Protein AF-A0A7S1RY14-F1 (afdb_monomer_lite)

Structure (mmCIF, N/CA/C/O backbone):
data_AF-A0A7S1RY14-F1
#
_entry.id   AF-A0A7S1RY14-F1
#
loop_
_atom_site.group_PDB
_atom_site.id
_atom_site.type_symbol
_atom_site.label_atom_id
_atom_site.label_alt_id
_atom_site.label_comp_id
_atom_site.label_asym_id
_atom_site.label_entity_id
_atom_site.label_seq_id
_atom_site.pdbx_PDB_ins_code
_atom_site.Cartn_x
_atom_site.Cartn_y
_atom_site.Cartn_z
_atom_site.occupancy
_atom_site.B_iso_or_equiv
_atom_site.auth_seq_id
_atom_site.auth_comp_id
_atom_site.auth_asym_id
_atom_site.auth_atom_id
_atom_site.pdbx_PDB_model_num
ATOM 1 N N . VAL A 1 1 ? 7.772 15.421 22.905 1.00 45.62 1 VAL A N 1
ATOM 2 C CA . VAL A 1 1 ? 6.898 14.708 21.947 1.00 45.62 1 VAL A CA 1
ATOM 3 C C . VAL A 1 1 ? 5.732 14.190 22.761 1.00 45.62 1 VAL A C 1
ATOM 5 O O . VAL A 1 1 ? 5.996 13.495 23.731 1.00 45.62 1 VAL A O 1
ATOM 8 N N . GLY A 1 2 ? 4.507 14.644 22.492 1.00 56.19 2 GLY A N 1
ATOM 9 C CA . GLY A 1 2 ? 3.331 14.161 23.223 1.00 56.19 2 GLY A CA 1
ATOM 10 C C . GLY A 1 2 ? 3.033 12.721 22.820 1.00 56.19 2 GLY A C 1
ATOM 11 O O . GLY A 1 2 ? 3.080 12.406 21.632 1.00 56.19 2 GLY A O 1
ATOM 12 N N . ASP A 1 3 ? 2.792 11.849 23.793 1.00 81.06 3 ASP A N 1
ATOM 13 C CA . ASP A 1 3 ? 2.374 10.470 23.547 1.00 81.06 3 ASP A CA 1
ATOM 14 C C . ASP A 1 3 ? 0.965 10.485 22.930 1.00 81.06 3 ASP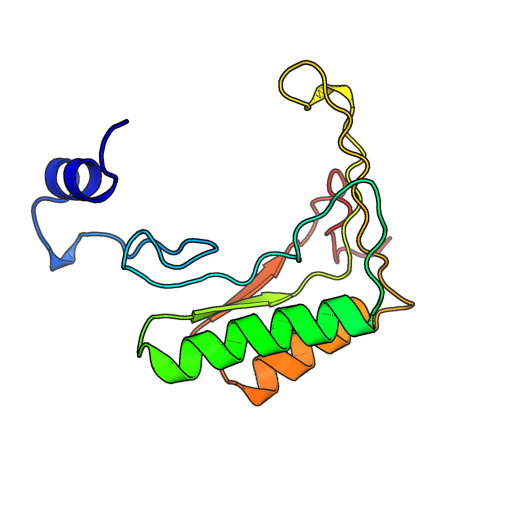 A C 1
ATOM 16 O O . ASP A 1 3 ? 0.032 11.055 23.502 1.00 81.06 3 ASP A O 1
ATOM 20 N N . TRP A 1 4 ? 0.797 9.875 21.751 1.00 79.25 4 TRP A N 1
ATOM 21 C CA . TRP A 1 4 ? -0.498 9.751 21.071 1.00 79.25 4 TRP A CA 1
ATOM 22 C C . TRP A 1 4 ? -1.575 9.176 21.998 1.00 79.25 4 TRP A C 1
ATOM 24 O O . TRP A 1 4 ? -2.730 9.594 21.927 1.00 79.25 4 TRP A O 1
ATOM 34 N N . HIS A 1 5 ? -1.203 8.288 22.924 1.00 77.69 5 HIS A N 1
ATOM 35 C CA . HIS A 1 5 ? -2.142 7.735 23.896 1.00 77.69 5 HIS A CA 1
ATOM 36 C C . HIS A 1 5 ? -2.644 8.784 24.889 1.00 77.69 5 HIS A C 1
ATOM 38 O O . HIS A 1 5 ? -3.805 8.721 25.288 1.00 77.69 5 HIS A O 1
ATOM 44 N N . GLU A 1 6 ? -1.801 9.727 25.310 1.00 84.62 6 GLU A N 1
ATOM 45 C CA . GLU A 1 6 ? -2.202 10.812 26.210 1.00 84.62 6 GLU A CA 1
ATOM 46 C C . GLU A 1 6 ? -3.113 11.806 25.495 1.00 84.62 6 GLU A C 1
ATOM 48 O O . GLU A 1 6 ? -4.148 12.189 26.040 1.00 84.62 6 GLU A O 1
ATOM 53 N N . MET A 1 7 ? -2.789 12.156 24.246 1.00 87.44 7 MET A N 1
ATOM 54 C CA . MET A 1 7 ? -3.647 13.010 23.422 1.00 87.44 7 MET A CA 1
ATOM 55 C C . MET A 1 7 ? -5.029 12.372 23.223 1.00 87.44 7 MET A C 1
ATOM 57 O O . MET A 1 7 ? -6.049 13.015 23.471 1.00 87.44 7 MET A O 1
ATOM 61 N N . LEU A 1 8 ? -5.080 11.098 22.822 1.00 88.00 8 LEU A N 1
ATOM 62 C CA . LEU A 1 8 ? -6.343 10.388 22.610 1.00 88.00 8 LEU A CA 1
ATOM 63 C C . LEU A 1 8 ? -7.144 10.231 23.902 1.00 88.00 8 LEU A C 1
ATOM 65 O O . LEU A 1 8 ? -8.362 10.367 23.864 1.00 88.00 8 LEU A O 1
ATOM 69 N N . ARG A 1 9 ? -6.487 9.990 25.044 1.00 86.69 9 ARG A N 1
ATOM 70 C CA . ARG A 1 9 ? -7.148 9.971 26.360 1.00 86.69 9 ARG A CA 1
ATOM 71 C C . ARG A 1 9 ? -7.737 11.333 26.731 1.00 86.69 9 ARG A C 1
ATOM 73 O O . ARG A 1 9 ? -8.815 11.376 27.314 1.00 86.69 9 ARG A O 1
ATOM 80 N N . GLY A 1 10 ? -7.052 12.425 26.391 1.00 90.25 10 GLY A N 1
ATOM 81 C CA . GLY A 1 10 ? -7.524 13.785 26.654 1.00 90.25 10 GLY A CA 1
ATOM 82 C C . GLY A 1 10 ? -8.718 14.200 25.789 1.00 90.25 10 GLY A C 1
ATOM 83 O O . GLY A 1 10 ? -9.638 14.838 26.291 1.00 90.25 10 GLY A O 1
ATOM 84 N N . VAL A 1 11 ? -8.720 13.830 24.504 1.00 92.06 11 VAL A N 1
ATOM 85 C CA . VAL A 1 11 ? -9.789 14.191 23.551 1.00 92.06 11 VAL A CA 1
ATOM 86 C C . VAL A 1 11 ? -10.983 13.232 23.633 1.00 92.06 11 VAL A C 1
ATOM 88 O O . VAL A 1 11 ? -12.128 13.672 23.564 1.00 92.06 11 VAL A O 1
ATOM 91 N N . PHE A 1 12 ? -10.725 11.933 23.813 1.00 91.75 12 PHE A N 1
ATOM 92 C CA . PHE A 1 12 ? -11.728 10.868 23.901 1.00 91.75 12 PHE A CA 1
ATOM 93 C C . PHE A 1 12 ? -11.666 10.208 25.291 1.00 91.75 12 PHE A C 1
ATOM 95 O O . PHE A 1 12 ? -11.025 9.161 25.471 1.00 91.75 12 PHE A O 1
ATOM 102 N N . PRO A 1 13 ? -12.307 10.825 26.304 1.00 85.25 13 PRO A N 1
ATOM 103 C CA . PRO A 1 13 ? -12.250 10.336 27.678 1.00 85.25 13 PRO A CA 1
ATOM 104 C C . PRO A 1 13 ? -12.972 8.994 27.853 1.00 85.25 13 PRO A C 1
ATOM 106 O O . PRO A 1 13 ? -12.554 8.191 28.685 1.00 85.25 13 PRO A O 1
ATOM 109 N N . SER A 1 14 ? -14.011 8.724 27.053 1.00 91.00 14 SER A N 1
ATOM 110 C CA . SER A 1 14 ? -14.650 7.404 27.006 1.00 91.00 14 SER A CA 1
ATOM 111 C C . SER A 1 14 ? -13.836 6.450 26.132 1.00 91.00 14 SER A C 1
ATOM 113 O O . SER A 1 14 ? -13.520 6.779 24.988 1.00 91.00 14 SER A O 1
ATOM 115 N N . GLU A 1 15 ? -13.499 5.268 26.652 1.00 85.69 15 GLU A N 1
ATOM 116 C CA . GLU A 1 15 ? -12.678 4.288 25.923 1.00 85.69 15 GLU A CA 1
ATOM 117 C C . GLU A 1 15 ? -13.372 3.752 24.669 1.00 85.69 15 GLU A C 1
ATOM 119 O O . GLU A 1 15 ? -12.739 3.603 23.632 1.00 85.69 15 GLU A O 1
ATOM 124 N N . GLU A 1 16 ? -14.684 3.544 24.745 1.00 89.19 16 GLU A N 1
ATOM 125 C CA . GLU A 1 16 ? -15.559 3.113 23.642 1.00 89.19 16 GLU A CA 1
ATOM 126 C C . GLU A 1 16 ? -15.627 4.114 22.476 1.00 89.19 16 GLU A C 1
ATOM 128 O O . GLU 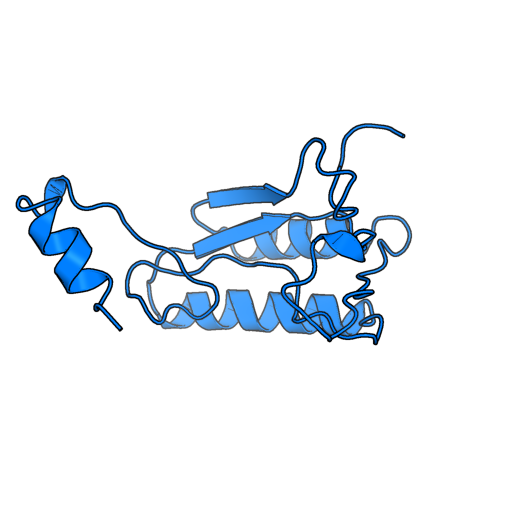A 1 16 ? -15.970 3.731 21.361 1.00 89.19 16 GLU A O 1
ATOM 133 N N . LEU A 1 17 ? -15.290 5.388 22.710 1.00 87.75 17 LEU A N 1
ATOM 134 C CA . LEU A 1 17 ? -15.244 6.428 21.677 1.00 87.75 17 LEU A CA 1
ATOM 135 C C . LEU A 1 17 ? -13.821 6.693 21.173 1.00 87.75 17 LEU A C 1
ATOM 137 O O . LEU A 1 17 ? -13.628 7.526 20.286 1.00 87.75 17 LEU A O 1
ATOM 141 N N . ARG A 1 18 ? -12.810 6.035 21.752 1.00 89.38 18 ARG A N 1
ATOM 142 C CA . ARG A 1 18 ? -11.412 6.269 21.398 1.00 89.38 18 ARG A CA 1
ATOM 143 C C . ARG A 1 18 ? -11.112 5.588 20.057 1.00 89.38 18 ARG A C 1
ATOM 145 O O . ARG A 1 18 ? -11.317 4.382 19.935 1.00 89.38 18 ARG A O 1
ATOM 152 N N . PRO A 1 19 ? -10.612 6.320 19.047 1.00 86.06 19 PRO A N 1
ATOM 153 C CA . PRO A 1 19 ? -10.311 5.721 17.756 1.00 86.06 19 PRO A CA 1
ATOM 154 C C . PRO A 1 19 ? -9.150 4.729 17.872 1.00 86.06 19 PRO A C 1
ATOM 156 O O . PRO A 1 19 ? -8.185 4.958 18.606 1.00 86.06 19 PRO A O 1
ATOM 159 N N . HIS A 1 20 ? -9.219 3.653 17.089 1.00 81.62 20 HIS A N 1
ATOM 160 C CA . HIS A 1 20 ? -8.071 2.783 16.862 1.00 81.62 20 HIS A CA 1
ATOM 161 C C . HIS A 1 20 ? -7.081 3.483 15.935 1.00 81.62 20 HIS A C 1
ATOM 163 O O . HIS A 1 20 ? -7.450 3.931 14.849 1.00 81.62 20 HIS A O 1
ATOM 169 N N . VAL A 1 21 ? -5.821 3.566 16.357 1.00 82.06 21 VAL A N 1
ATOM 170 C CA . VAL A 1 21 ? -4.758 4.169 15.553 1.00 82.06 21 VAL A CA 1
ATOM 171 C C . VAL A 1 21 ? -3.859 3.083 14.990 1.00 82.06 21 VAL A C 1
ATOM 173 O O . VAL A 1 21 ? -3.300 2.275 15.728 1.00 82.06 21 VAL A O 1
ATOM 176 N N . LEU A 1 22 ? -3.713 3.088 13.669 1.00 81.69 22 LEU A N 1
ATOM 177 C CA . LEU A 1 22 ? -2.808 2.201 12.953 1.00 81.69 22 LEU A CA 1
ATOM 178 C C . LEU A 1 22 ? -1.514 2.945 12.632 1.00 81.69 22 LEU A C 1
ATOM 180 O O . LEU A 1 22 ? -1.544 4.118 12.261 1.00 81.69 22 LEU A O 1
ATOM 184 N N . SER A 1 23 ? -0.377 2.261 12.738 1.00 80.50 23 SER A N 1
ATOM 185 C CA . SER A 1 23 ? 0.913 2.793 12.286 1.00 80.50 23 SER A CA 1
ATOM 186 C C . SER A 1 23 ? 1.642 1.832 11.364 1.00 80.50 23 SER A C 1
ATOM 188 O O . SER A 1 23 ? 1.289 0.670 11.223 1.00 80.50 23 SER A O 1
ATOM 190 N N . LEU A 1 24 ? 2.712 2.301 10.733 1.00 79.12 24 LEU A N 1
ATOM 191 C CA . LEU A 1 24 ? 3.533 1.469 9.848 1.00 79.12 24 LEU A CA 1
ATOM 192 C C . LEU A 1 24 ? 4.179 0.277 10.584 1.00 79.12 24 LEU A C 1
ATOM 194 O O . LEU A 1 24 ? 4.374 -0.814 10.038 1.00 79.12 24 LEU A O 1
ATOM 198 N N . ASP A 1 25 ? 4.533 0.483 11.848 1.00 75.44 25 ASP A N 1
ATOM 199 C CA . ASP A 1 25 ? 5.299 -0.453 12.670 1.00 75.44 25 ASP A CA 1
ATOM 200 C C . ASP A 1 25 ? 4.506 -1.069 13.832 1.00 75.44 25 ASP A C 1
ATOM 202 O O . ASP A 1 25 ? 5.022 -1.960 14.502 1.00 75.44 25 ASP A O 1
ATOM 206 N N . GLY A 1 26 ? 3.265 -0.631 14.060 1.00 73.50 26 GLY A N 1
ATOM 207 C CA . GLY A 1 26 ? 2.428 -1.057 15.185 1.0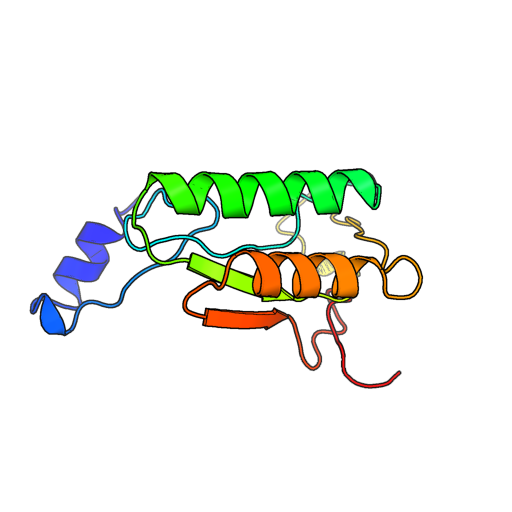0 73.50 26 GLY A CA 1
ATOM 208 C C . GLY A 1 26 ? 2.819 -0.448 16.536 1.00 73.50 26 GLY A C 1
ATOM 209 O O . GLY A 1 26 ? 2.283 -0.857 17.565 1.00 73.50 26 GLY A O 1
ATOM 210 N N . SER A 1 27 ? 3.737 0.527 16.564 1.00 72.44 27 SER A N 1
ATOM 211 C CA . SER A 1 27 ? 4.264 1.131 17.801 1.00 72.44 27 SER A CA 1
ATOM 212 C C . SER A 1 27 ? 3.221 1.876 18.646 1.00 72.44 27 SER A C 1
ATOM 214 O O . SER A 1 27 ? 3.413 2.027 19.850 1.00 72.44 27 SER A O 1
ATOM 216 N N . ILE A 1 28 ? 2.102 2.302 18.051 1.00 67.25 28 ILE A N 1
ATOM 217 C CA . ILE A 1 28 ? 1.017 3.047 18.721 1.00 67.25 28 ILE A CA 1
ATOM 218 C C . ILE A 1 28 ? -0.248 2.200 18.960 1.00 67.25 28 ILE A C 1
ATOM 220 O O . ILE A 1 28 ? -1.361 2.711 18.986 1.00 67.25 28 ILE A O 1
ATOM 224 N N . SER A 1 29 ? -0.029 0.903 19.211 1.00 64.56 29 SER A N 1
ATOM 225 C CA . SER A 1 29 ? -0.913 -0.091 19.857 1.00 64.56 29 SER A CA 1
ATOM 226 C C . SER A 1 29 ? -2.226 -0.508 19.178 1.00 64.56 29 SER A C 1
ATOM 228 O O . SER A 1 29 ? -2.759 -1.554 19.544 1.00 64.56 29 SER A O 1
ATOM 230 N N . GLY A 1 30 ? -2.734 0.209 18.172 1.00 71.94 30 GLY A N 1
ATOM 231 C CA . GLY A 1 30 ? -4.006 -0.151 17.526 1.00 71.94 30 GLY A CA 1
ATOM 232 C C . GLY A 1 30 ? -3.899 -1.133 16.357 1.00 71.94 30 GLY A C 1
ATOM 233 O O . GLY A 1 30 ? -4.894 -1.771 16.021 1.00 71.94 30 GLY A O 1
ATOM 234 N N . GLY A 1 31 ? -2.716 -1.282 15.755 1.00 80.12 31 GLY A N 1
ATOM 235 C CA . GLY A 1 31 ? -2.497 -2.165 14.612 1.00 80.12 31 GLY A CA 1
ATOM 236 C C . GLY A 1 31 ? -1.603 -1.560 13.539 1.00 80.12 31 GLY A C 1
ATOM 237 O O . GLY A 1 31 ? -0.925 -0.552 13.779 1.00 80.12 31 GLY A O 1
ATOM 238 N N . ARG A 1 32 ? -1.577 -2.192 12.361 1.00 85.06 32 ARG A N 1
ATOM 239 C CA . ARG A 1 32 ? -0.653 -1.827 11.283 1.00 85.06 32 ARG A CA 1
ATOM 240 C C . ARG A 1 32 ? -1.344 -1.596 9.957 1.00 85.06 32 ARG A C 1
ATOM 242 O O . ARG A 1 32 ? -2.334 -2.250 9.641 1.00 85.06 32 ARG A O 1
ATOM 249 N N . PHE A 1 33 ? -0.771 -0.703 9.157 1.00 87.31 33 PHE A N 1
ATOM 250 C CA . PHE A 1 33 ? -1.148 -0.551 7.757 1.00 87.31 33 PHE A CA 1
ATOM 251 C C . PHE A 1 33 ? 0.053 -0.799 6.846 1.00 87.31 33 PHE A C 1
ATOM 253 O O . PHE A 1 33 ? 1.161 -0.322 7.109 1.00 87.31 33 PHE A O 1
ATOM 260 N N . ALA A 1 34 ? -0.155 -1.587 5.794 1.00 88.00 34 ALA A N 1
ATOM 261 C CA . ALA A 1 34 ? 0.889 -1.891 4.829 1.00 88.00 34 ALA A CA 1
ATOM 262 C C . ALA A 1 34 ? 1.069 -0.680 3.919 1.00 88.00 34 ALA A C 1
ATOM 264 O O . ALA A 1 34 ? 0.352 -0.556 2.948 1.00 88.00 34 ALA A O 1
ATOM 265 N N . TRP A 1 35 ? 1.983 0.237 4.207 1.00 86.75 35 TRP A N 1
ATOM 266 C CA . TRP A 1 35 ? 2.374 1.226 3.193 1.00 86.75 35 TRP A CA 1
ATOM 267 C C . TRP A 1 35 ? 3.373 0.605 2.213 1.00 86.75 35 TRP A C 1
ATOM 269 O O . TRP A 1 35 ? 3.865 -0.490 2.478 1.00 86.75 35 TRP A O 1
ATOM 279 N N . PHE A 1 36 ? 3.708 1.243 1.096 1.00 84.25 36 PHE A N 1
ATOM 280 C CA . PHE A 1 36 ? 4.780 0.728 0.232 1.00 84.25 36 PHE A CA 1
ATOM 281 C C . PHE A 1 36 ? 6.119 0.621 1.005 1.00 84.25 36 PHE A C 1
ATOM 283 O O . PHE A 1 36 ? 6.319 1.317 2.011 1.00 84.25 36 PHE A O 1
ATOM 290 N N . PRO A 1 37 ? 7.047 -0.278 0.605 1.00 78.81 37 PRO A N 1
ATOM 291 C CA . PRO A 1 37 ? 8.343 -0.425 1.275 1.00 78.81 37 PRO A CA 1
ATOM 292 C C . PRO A 1 37 ? 9.094 0.909 1.327 1.00 78.81 37 PRO A C 1
ATOM 294 O O . PRO A 1 37 ? 8.861 1.785 0.503 1.00 78.81 37 PRO A O 1
ATOM 297 N N . LYS A 1 38 ? 10.030 1.067 2.276 1.00 70.25 38 LYS A N 1
ATOM 298 C CA . LYS A 1 38 ? 10.837 2.296 2.377 1.00 70.25 38 LYS A CA 1
ATOM 299 C C . LYS A 1 38 ? 11.474 2.627 1.030 1.00 70.25 38 LYS A C 1
ATOM 301 O O . LYS A 1 38 ? 12.382 1.921 0.595 1.00 70.25 38 LYS A O 1
ATOM 306 N N . MET A 1 39 ? 11.043 3.731 0.436 1.00 70.62 39 MET A N 1
ATOM 307 C CA . MET A 1 39 ? 11.620 4.237 -0.796 1.00 70.62 39 MET A CA 1
ATOM 308 C C . MET A 1 39 ? 12.792 5.137 -0.452 1.00 70.62 39 MET A C 1
ATOM 310 O O . MET A 1 39 ? 12.776 5.929 0.491 1.00 70.62 39 MET A O 1
ATOM 314 N N . LYS A 1 40 ? 13.857 4.931 -1.198 1.00 60.78 40 LYS A N 1
ATOM 315 C CA . LYS A 1 40 ? 15.062 5.748 -1.235 1.00 60.78 40 LYS A CA 1
ATOM 316 C C . LYS A 1 40 ? 15.320 6.001 -2.724 1.00 60.78 40 LYS A C 1
ATOM 318 O O . LYS A 1 40 ? 14.582 5.448 -3.535 1.00 60.78 40 LYS A O 1
ATOM 323 N N . PRO A 1 41 ? 16.343 6.753 -3.135 1.00 62.09 41 PRO A N 1
ATOM 324 C CA . PRO A 1 41 ? 16.740 6.847 -4.551 1.00 62.09 41 PRO A CA 1
ATOM 325 C C . PRO A 1 41 ? 17.110 5.502 -5.244 1.00 62.09 41 PRO A C 1
ATOM 327 O O . PRO A 1 41 ? 17.818 5.504 -6.243 1.00 62.09 41 PRO A O 1
ATOM 330 N N . SER A 1 42 ? 16.690 4.345 -4.719 1.00 66.25 42 SER A N 1
ATOM 331 C CA . SER A 1 42 ? 16.845 3.010 -5.292 1.00 66.25 42 SER A CA 1
ATOM 332 C C . SER A 1 42 ? 15.474 2.368 -5.535 1.00 66.25 42 SER A C 1
ATOM 334 O O . SER A 1 42 ? 14.733 2.140 -4.575 1.00 66.25 42 SER A O 1
ATOM 336 N N . ASP A 1 43 ? 15.199 2.028 -6.792 1.00 81.44 43 ASP A N 1
ATOM 337 C CA . ASP A 1 43 ? 14.005 1.316 -7.260 1.00 81.44 43 ASP A CA 1
ATOM 338 C C . ASP A 1 43 ? 14.018 -0.137 -6.734 1.00 81.44 43 ASP A C 1
ATOM 340 O O . ASP A 1 43 ? 14.846 -0.935 -7.190 1.00 81.44 43 ASP A O 1
ATOM 344 N N . PRO A 1 44 ? 13.167 -0.515 -5.757 1.00 88.50 44 PRO A N 1
ATOM 345 C CA . PRO A 1 44 ? 13.155 -1.870 -5.218 1.00 88.50 44 PRO A CA 1
ATOM 346 C C . PRO A 1 44 ? 12.704 -2.857 -6.295 1.00 88.50 44 PRO A C 1
ATOM 348 O O . PRO A 1 44 ? 11.779 -2.574 -7.053 1.00 88.50 44 PRO A O 1
ATOM 351 N N . SER A 1 45 ? 13.321 -4.039 -6.332 1.00 92.19 45 SER A N 1
ATOM 352 C CA . SER A 1 45 ? 12.905 -5.095 -7.254 1.00 92.19 45 SER A CA 1
ATOM 353 C C . SER A 1 45 ? 11.530 -5.655 -6.875 1.00 92.19 45 SER A C 1
ATOM 355 O O . SER A 1 45 ? 11.114 -5.595 -5.716 1.00 92.19 45 SER A O 1
ATOM 357 N N . LEU A 1 46 ? 10.846 -6.312 -7.814 1.00 93.56 46 LEU A N 1
ATOM 358 C CA . LEU A 1 46 ? 9.601 -7.028 -7.510 1.00 93.56 46 LEU A CA 1
ATOM 359 C C . LEU A 1 46 ? 9.788 -8.075 -6.387 1.00 93.56 46 LEU A C 1
ATOM 361 O O . LEU A 1 46 ? 8.902 -8.282 -5.557 1.00 93.56 46 LEU A O 1
ATOM 365 N N . ALA A 1 47 ? 10.971 -8.694 -6.289 1.00 94.56 47 ALA A N 1
ATOM 366 C CA . ALA A 1 47 ? 11.299 -9.608 -5.194 1.00 94.56 47 ALA A CA 1
ATOM 367 C C . ALA A 1 47 ? 11.341 -8.897 -3.828 1.00 94.56 47 ALA A C 1
ATOM 369 O O . ALA A 1 47 ? 10.881 -9.455 -2.827 1.00 94.56 47 ALA A O 1
ATOM 370 N N . ASP A 1 48 ? 11.828 -7.654 -3.780 1.00 92.69 48 ASP A N 1
ATOM 371 C CA . ASP A 1 48 ? 11.825 -6.835 -2.565 1.00 92.69 48 ASP A CA 1
ATOM 372 C C . ASP A 1 48 ? 10.399 -6.477 -2.134 1.00 92.69 48 ASP A C 1
ATOM 374 O O . ASP A 1 48 ? 10.093 -6.534 -0.939 1.00 92.69 48 ASP A O 1
ATOM 378 N N . VAL A 1 49 ? 9.510 -6.189 -3.095 1.00 93.62 49 VAL A N 1
ATOM 379 C CA . VAL A 1 49 ? 8.074 -5.948 -2.858 1.00 93.62 49 VAL A CA 1
ATOM 380 C C . VAL A 1 49 ? 7.421 -7.177 -2.228 1.00 93.62 49 VAL A C 1
ATOM 382 O O . VAL A 1 49 ? 6.819 -7.083 -1.154 1.00 93.62 49 VAL A O 1
ATOM 385 N N . HIS A 1 50 ? 7.597 -8.356 -2.833 1.00 94.50 50 HIS A N 1
ATOM 386 C CA . HIS A 1 50 ? 7.078 -9.603 -2.268 1.00 94.50 50 HIS A CA 1
ATOM 387 C C . HIS A 1 50 ? 7.651 -9.886 -0.877 1.00 94.50 50 HIS A C 1
ATOM 389 O O . HIS A 1 50 ? 6.910 -10.298 0.018 1.00 94.50 50 HIS A O 1
ATOM 395 N N . GLY A 1 51 ? 8.951 -9.655 -0.679 1.00 93.75 51 GLY A N 1
ATOM 396 C CA . GLY A 1 51 ? 9.612 -9.837 0.609 1.00 93.75 51 GLY A CA 1
ATOM 397 C C . GLY A 1 51 ? 9.079 -8.887 1.682 1.00 93.75 51 GLY A C 1
ATOM 398 O O . GLY A 1 51 ? 8.890 -9.295 2.828 1.00 93.75 51 GLY A O 1
ATOM 399 N N . TYR A 1 52 ? 8.808 -7.632 1.324 1.00 92.44 52 TYR A N 1
ATOM 400 C CA . TYR A 1 52 ? 8.186 -6.654 2.210 1.00 92.44 52 TYR A CA 1
ATOM 401 C C . TYR A 1 52 ? 6.784 -7.097 2.640 1.00 92.44 52 TYR A C 1
ATOM 403 O O . TYR A 1 52 ? 6.540 -7.232 3.840 1.00 92.44 52 TYR A O 1
ATOM 411 N N . LEU A 1 53 ? 5.904 -7.397 1.680 1.00 92.81 53 LEU A N 1
ATOM 412 C CA . LEU A 1 53 ? 4.529 -7.818 1.957 1.00 92.81 53 LEU A CA 1
ATOM 413 C C . LEU A 1 53 ? 4.495 -9.111 2.781 1.00 92.81 53 LEU A C 1
ATOM 415 O O . LEU A 1 53 ? 3.724 -9.222 3.729 1.00 92.81 53 LEU A O 1
ATOM 419 N N . GLN A 1 54 ? 5.376 -10.069 2.479 1.00 92.50 54 GLN A N 1
ATOM 420 C CA . GLN A 1 54 ? 5.494 -11.296 3.264 1.00 92.50 54 GLN A CA 1
ATOM 421 C C . GLN A 1 54 ? 5.864 -11.010 4.722 1.00 92.50 54 GLN A C 1
ATOM 423 O O . GLN A 1 54 ? 5.278 -11.605 5.620 1.00 92.50 54 GLN A O 1
ATOM 428 N N . ARG A 1 55 ? 6.818 -10.107 4.976 1.00 89.38 55 ARG A N 1
ATOM 429 C CA . ARG A 1 55 ? 7.192 -9.728 6.347 1.00 89.38 55 ARG A CA 1
ATOM 430 C C . ARG A 1 55 ? 6.074 -8.975 7.061 1.00 89.38 55 ARG A C 1
ATOM 432 O O . ARG A 1 55 ? 5.856 -9.242 8.238 1.00 89.38 55 ARG A O 1
ATOM 439 N N . PHE A 1 56 ? 5.380 -8.073 6.363 1.00 88.88 56 PHE A N 1
ATOM 440 C CA . PHE A 1 56 ? 4.226 -7.356 6.904 1.00 88.88 56 PHE A CA 1
ATOM 441 C C . PHE A 1 56 ? 3.168 -8.349 7.401 1.00 88.88 56 PHE A C 1
ATOM 443 O O . PHE A 1 56 ? 2.893 -8.402 8.596 1.00 88.88 56 PHE A O 1
ATOM 450 N N . TYR A 1 57 ? 2.668 -9.218 6.520 1.00 87.88 57 TYR A N 1
ATOM 451 C CA . TYR A 1 57 ? 1.600 -10.151 6.875 1.00 87.88 57 TYR A CA 1
ATOM 452 C C . TYR A 1 57 ? 2.048 -11.297 7.800 1.00 87.88 57 TYR A C 1
ATOM 454 O O . TYR A 1 57 ? 1.238 -11.828 8.556 1.00 87.88 57 TYR A O 1
ATOM 462 N N . ALA A 1 58 ? 3.327 -11.691 7.791 1.00 85.94 58 ALA A N 1
ATOM 463 C CA . ALA A 1 58 ? 3.839 -12.663 8.761 1.00 85.94 58 ALA A CA 1
ATOM 464 C C . ALA A 1 58 ? 3.881 -12.093 10.188 1.00 85.94 58 ALA A C 1
ATOM 466 O O . ALA A 1 58 ? 3.617 -12.825 11.141 1.00 85.94 58 ALA A O 1
ATOM 467 N N . ALA A 1 59 ? 4.191 -10.800 10.343 1.00 74.62 59 ALA A N 1
ATOM 468 C CA . ALA A 1 59 ? 4.157 -10.140 11.645 1.00 74.62 59 ALA A CA 1
ATOM 469 C C . ALA A 1 59 ? 2.724 -10.086 12.208 1.00 74.62 59 ALA A C 1
ATOM 471 O O . ALA A 1 59 ? 2.534 -10.366 13.390 1.00 74.62 59 ALA A O 1
ATOM 472 N N . GLU A 1 60 ? 1.723 -9.831 11.360 1.00 64.50 60 GLU A N 1
ATOM 473 C CA . GLU A 1 60 ? 0.296 -9.820 11.734 1.00 64.50 60 GLU A CA 1
ATOM 474 C C . GLU A 1 60 ? -0.174 -11.136 12.371 1.00 64.50 60 GLU A C 1
ATOM 476 O O . GLU A 1 60 ? -0.824 -11.136 13.416 1.00 64.50 60 GLU A O 1
ATOM 481 N N . GLY A 1 61 ? 0.221 -12.278 11.797 1.00 61.34 61 GLY A N 1
ATOM 482 C CA . GLY A 1 61 ? -0.166 -13.599 12.306 1.00 61.34 61 GLY A CA 1
ATOM 483 C C . GLY A 1 61 ? 0.319 -13.900 13.733 1.00 61.34 61 GLY A C 1
ATOM 484 O O . GLY A 1 61 ? -0.168 -14.842 14.353 1.00 61.34 61 GLY A O 1
ATOM 485 N N . SER A 1 62 ? 1.263 -13.110 14.261 1.00 58.50 62 SER A N 1
ATOM 486 C CA . SER A 1 62 ? 1.867 -13.305 15.585 1.00 58.50 62 SER A CA 1
ATOM 487 C C . SER A 1 62 ? 1.358 -12.368 16.683 1.00 58.50 62 SER A C 1
ATOM 489 O O . SER A 1 62 ? 1.600 -12.655 17.854 1.00 58.50 62 SER A O 1
ATOM 491 N N . THR A 1 63 ? 0.663 -11.273 16.351 1.00 61.44 63 THR A N 1
ATOM 492 C CA . THR A 1 63 ? 0.352 -10.203 17.323 1.00 61.44 63 THR A CA 1
ATOM 493 C C . THR A 1 63 ? -1.130 -10.072 17.689 1.00 61.44 63 THR A C 1
ATOM 495 O O . THR A 1 63 ? -1.433 -9.353 18.636 1.00 61.44 63 THR A O 1
ATOM 498 N N . GLN A 1 64 ? -2.054 -10.747 16.984 1.00 64.38 64 GLN A N 1
ATOM 499 C CA . GLN A 1 64 ? -3.518 -10.556 17.112 1.00 64.38 64 GLN A CA 1
ATOM 500 C C . GLN A 1 64 ? -3.977 -9.084 16.978 1.00 64.38 64 GLN A C 1
ATOM 502 O O . GLN A 1 64 ? -5.070 -8.729 17.418 1.00 64.38 64 GLN A O 1
ATOM 507 N N . GLN A 1 65 ? -3.145 -8.217 16.398 1.00 70.69 65 GLN A N 1
ATOM 508 C CA . GLN A 1 65 ? -3.460 -6.806 16.188 1.00 70.69 65 GLN A CA 1
ATOM 509 C C . GLN A 1 65 ? -4.286 -6.611 14.909 1.00 70.69 65 GLN A C 1
ATOM 511 O O . GLN A 1 65 ? -4.365 -7.499 14.062 1.00 70.69 65 GLN A O 1
ATOM 516 N N . LEU A 1 66 ? -4.928 -5.447 14.774 1.00 78.62 66 LEU A N 1
ATOM 517 C CA . LEU A 1 66 ? -5.692 -5.113 13.575 1.00 78.62 66 LEU A CA 1
ATOM 518 C C . LEU A 1 66 ? -4.745 -4.847 12.394 1.00 78.62 66 LEU A C 1
ATOM 520 O O . LEU A 1 66 ? -3.899 -3.956 12.469 1.00 78.62 66 LEU A O 1
ATOM 524 N N . SER A 1 67 ? -4.931 -5.566 11.287 1.00 79.75 67 SER A N 1
ATOM 525 C CA . SER A 1 67 ? -4.240 -5.293 10.021 1.00 79.75 67 SER A CA 1
ATOM 526 C C . SER A 1 67 ? -5.127 -4.535 9.055 1.00 79.75 67 SER A C 1
ATOM 528 O O . SER A 1 67 ? -6.284 -4.896 8.814 1.00 79.75 67 SER A O 1
ATOM 530 N N . MET A 1 68 ? -4.515 -3.572 8.384 1.00 89.31 68 MET A N 1
ATOM 531 C CA . MET A 1 68 ? -5.029 -2.977 7.167 1.00 89.31 68 MET A CA 1
ATOM 532 C C . MET A 1 68 ? -4.041 -3.251 6.037 1.00 89.31 68 MET A C 1
ATOM 534 O O . MET A 1 68 ? -2.930 -2.718 6.004 1.00 89.31 68 MET A O 1
ATOM 538 N N . GLY A 1 69 ? -4.429 -4.129 5.115 1.00 91.81 69 GLY A N 1
ATOM 539 C CA . GLY A 1 69 ? -3.712 -4.265 3.857 1.00 91.81 69 GLY A CA 1
ATOM 540 C C . GLY A 1 69 ? -3.850 -2.980 3.047 1.00 91.81 69 GLY A C 1
ATOM 541 O O . GLY A 1 69 ? -4.809 -2.224 3.217 1.00 91.81 69 GLY A O 1
ATOM 542 N N . ALA A 1 70 ? -2.929 -2.742 2.128 1.00 92.94 70 ALA A N 1
ATOM 543 C CA . ALA A 1 70 ? -3.171 -1.764 1.087 1.00 92.94 70 ALA A CA 1
ATOM 544 C C . ALA A 1 70 ? -2.640 -2.261 -0.259 1.00 92.94 70 ALA A C 1
ATOM 546 O O . ALA A 1 70 ? -1.845 -3.202 -0.330 1.00 92.94 70 ALA A O 1
ATOM 547 N N . ILE A 1 71 ? -3.185 -1.674 -1.316 1.00 95.00 71 ILE A N 1
ATOM 548 C CA . ILE A 1 71 ? -2.909 -1.978 -2.713 1.00 95.00 71 ILE A CA 1
ATOM 549 C C . ILE A 1 71 ? -2.489 -0.673 -3.365 1.00 95.00 71 ILE A C 1
ATOM 551 O O . ILE A 1 71 ? -3.200 0.322 -3.255 1.00 95.00 71 ILE A O 1
ATOM 555 N N . TRP A 1 72 ? -1.359 -0.696 -4.054 1.00 94.31 72 TRP A N 1
ATOM 556 C CA . TRP A 1 72 ? -0.818 0.432 -4.801 1.00 94.31 72 TRP A CA 1
ATOM 557 C C . TRP A 1 72 ? -0.247 -0.088 -6.126 1.00 94.31 72 TRP A C 1
ATOM 559 O O . TRP A 1 72 ? 0.355 -1.169 -6.130 1.00 94.31 72 TRP A O 1
ATOM 569 N N . PRO A 1 73 ? -0.448 0.627 -7.248 1.00 94.38 73 PRO A N 1
ATOM 570 C CA . PRO A 1 73 ? 0.072 0.212 -8.549 1.00 94.38 73 PRO A CA 1
ATOM 571 C C . PRO A 1 73 ? 1.590 0.379 -8.627 1.00 94.38 73 PRO A C 1
ATOM 573 O O . PRO A 1 73 ? 2.293 -0.477 -9.153 1.00 94.38 73 PRO A O 1
ATOM 576 N N . GLY A 1 74 ? 2.088 1.445 -8.016 1.00 92.06 74 GLY A N 1
ATOM 577 C CA . GLY A 1 74 ? 3.475 1.852 -7.961 1.00 92.06 74 GLY A CA 1
ATOM 578 C C . GLY A 1 74 ? 3.578 3.074 -7.061 1.00 92.06 74 GLY A C 1
ATOM 579 O O . GLY A 1 74 ? 2.665 3.365 -6.286 1.00 92.06 74 GLY A O 1
ATOM 580 N N . PHE A 1 75 ? 4.707 3.758 -7.145 1.00 90.00 75 PHE A N 1
ATOM 581 C CA . PHE A 1 75 ? 4.889 5.076 -6.558 1.00 90.00 75 PHE A CA 1
ATOM 582 C C . PHE A 1 75 ? 5.991 5.791 -7.327 1.00 90.00 75 PHE A C 1
ATOM 584 O O . PHE A 1 75 ? 6.991 5.177 -7.717 1.00 90.00 75 PHE A O 1
ATOM 591 N N . HIS A 1 76 ? 5.843 7.090 -7.507 1.00 86.06 76 HIS A N 1
ATOM 592 C CA . HIS A 1 76 ? 6.894 7.945 -8.015 1.00 86.06 76 HIS A CA 1
ATOM 593 C C . HIS A 1 76 ? 6.713 9.339 -7.423 1.00 86.06 76 HIS A C 1
ATOM 595 O O . HIS A 1 76 ? 5.742 10.020 -7.738 1.00 86.06 76 HIS A O 1
ATOM 601 N N . ASP A 1 77 ? 7.640 9.759 -6.563 1.00 77.31 77 ASP A N 1
ATOM 602 C CA . ASP A 1 77 ? 7.602 11.115 -6.016 1.00 77.31 77 ASP A CA 1
ATOM 603 C C . ASP A 1 77 ? 8.065 12.102 -7.088 1.00 77.31 77 ASP A C 1
ATOM 605 O O . ASP A 1 77 ? 9.236 12.089 -7.479 1.00 77.31 77 ASP A O 1
ATOM 609 N N . PHE A 1 78 ? 7.141 12.922 -7.584 1.00 64.50 78 PHE A N 1
ATOM 610 C CA . PHE A 1 78 ? 7.426 13.955 -8.578 1.00 64.50 78 PHE A CA 1
ATOM 611 C C . PHE A 1 78 ? 7.664 15.342 -7.948 1.00 64.50 78 PHE A C 1
ATOM 613 O O . PHE A 1 78 ? 7.950 16.288 -8.683 1.00 64.50 78 PHE A O 1
ATOM 620 N N . TYR A 1 79 ? 7.525 15.502 -6.623 1.00 57.78 79 TYR A N 1
ATOM 621 C CA . TYR A 1 79 ? 7.447 16.815 -5.969 1.00 57.78 79 TYR A CA 1
ATOM 622 C C . TYR A 1 79 ? 8.767 17.246 -5.309 1.00 57.78 79 TYR A C 1
ATOM 624 O O . TYR A 1 79 ? 9.005 17.038 -4.117 1.00 57.78 79 TYR A O 1
ATOM 632 N N . GLU A 1 80 ? 9.611 17.958 -6.061 1.00 55.38 80 GLU A N 1
ATOM 633 C CA . GLU A 1 80 ? 10.832 18.567 -5.515 1.00 55.38 80 GLU A CA 1
ATOM 634 C C . GLU A 1 80 ? 10.513 19.679 -4.489 1.00 55.38 80 GLU A C 1
ATOM 636 O O . GLU A 1 80 ? 11.142 19.752 -3.428 1.00 55.38 80 GLU A O 1
ATOM 641 N N . GLU A 1 81 ? 9.491 20.507 -4.738 1.00 54.94 81 GLU A N 1
ATOM 642 C CA . GLU A 1 81 ? 9.126 21.669 -3.910 1.00 54.94 81 GLU A CA 1
ATOM 643 C C . GLU A 1 81 ? 8.354 21.332 -2.621 1.00 54.94 81 GLU A C 1
ATOM 645 O O . GLU A 1 81 ? 8.264 22.173 -1.724 1.00 54.94 81 GLU A O 1
ATOM 650 N N . GLY A 1 82 ? 7.796 20.121 -2.509 1.00 52.31 82 GLY A N 1
ATOM 651 C CA . GLY A 1 82 ? 7.102 19.633 -1.306 1.00 52.31 82 GLY A CA 1
ATOM 652 C C . GLY A 1 82 ? 8.042 19.046 -0.249 1.00 52.31 82 GLY A C 1
ATOM 653 O O . GLY A 1 82 ? 7.625 18.754 0.874 1.00 52.31 82 GLY A O 1
ATOM 654 N N . SER A 1 83 ? 9.323 18.881 -0.587 1.00 53.03 83 SER A N 1
ATOM 655 C CA . SER A 1 83 ? 10.319 18.333 0.323 1.00 53.03 83 SER A CA 1
ATOM 656 C C . SER A 1 83 ? 10.608 19.321 1.463 1.00 53.03 83 SER A C 1
ATOM 658 O O . SER A 1 83 ? 10.977 20.477 1.248 1.00 53.03 83 SER A O 1
ATOM 660 N N . CYS A 1 84 ? 10.428 18.877 2.713 1.00 46.69 84 CYS A N 1
ATOM 661 C CA . CYS A 1 84 ? 10.767 19.629 3.924 1.00 46.69 84 CYS A CA 1
ATOM 662 C C . CYS A 1 84 ? 12.280 19.884 4.006 1.00 46.69 84 CYS A C 1
ATOM 664 O O . CYS A 1 84 ? 12.974 19.214 4.762 1.00 46.69 84 CYS A O 1
ATOM 666 N N . GLY A 1 85 ? 12.780 20.850 3.234 1.00 49.44 85 GLY A N 1
ATOM 667 C CA . GLY A 1 85 ? 14.125 21.399 3.327 1.00 49.44 85 GLY A CA 1
ATOM 668 C C . GLY A 1 85 ? 15.249 20.365 3.211 1.00 49.44 85 GLY A C 1
ATOM 669 O O . GLY A 1 85 ? 15.680 19.788 4.200 1.00 49.44 85 GLY A O 1
ATOM 670 N N . GLN A 1 86 ? 15.844 20.290 2.017 1.00 50.41 86 GLN A N 1
ATOM 671 C CA . GLN A 1 86 ? 17.231 19.849 1.778 1.00 50.41 86 GLN A CA 1
ATOM 672 C C . GLN A 1 86 ? 17.539 18.346 1.613 1.00 50.41 86 GLN A C 1
ATOM 674 O O . GLN A 1 86 ? 18.700 17.972 1.764 1.00 50.41 86 GLN A O 1
ATOM 679 N N . GLN A 1 87 ? 16.605 17.491 1.180 1.00 51.41 87 GLN A N 1
ATOM 680 C CA . GLN A 1 87 ? 16.952 16.154 0.655 1.00 51.41 87 GLN A CA 1
ATOM 681 C C . GLN A 1 87 ? 15.925 15.677 -0.386 1.00 51.41 87 GLN A C 1
ATOM 683 O O . GLN A 1 87 ? 14.746 15.549 -0.073 1.00 51.41 87 GLN A O 1
ATOM 688 N N . ALA A 1 88 ? 16.390 15.427 -1.616 1.00 51.59 88 ALA A N 1
ATOM 689 C CA . ALA A 1 88 ? 15.586 14.988 -2.757 1.00 51.59 88 ALA A CA 1
ATOM 690 C C . ALA A 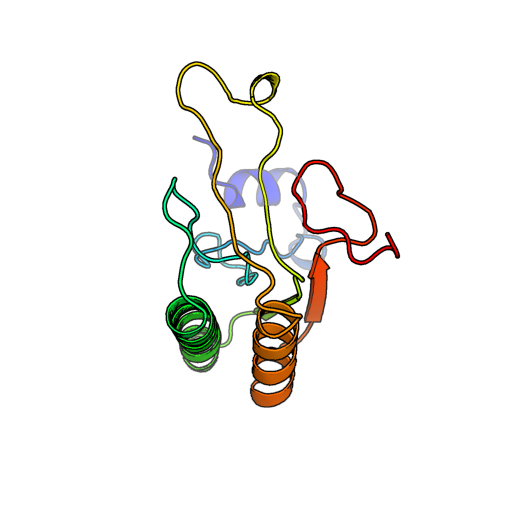1 88 ? 14.825 13.692 -2.447 1.00 51.59 88 ALA A C 1
ATOM 692 O O . ALA A 1 88 ? 15.444 12.657 -2.177 1.00 51.59 88 ALA A O 1
ATOM 693 N N . SER A 1 89 ? 13.497 13.729 -2.519 1.00 55.03 89 SER A N 1
ATOM 694 C CA . SER A 1 89 ? 12.734 12.512 -2.754 1.00 55.03 89 SER A CA 1
ATOM 695 C C . SER A 1 89 ? 12.521 12.379 -4.256 1.00 55.03 89 SER A C 1
ATOM 697 O O . SER A 1 89 ? 11.880 13.211 -4.881 1.00 55.03 89 SER A O 1
ATOM 699 N N . CYS A 1 90 ? 13.120 11.336 -4.823 1.00 60.78 90 CYS A N 1
ATOM 700 C CA . CYS A 1 90 ? 12.787 10.789 -6.140 1.00 60.78 90 CYS A CA 1
ATOM 701 C C . CYS A 1 90 ? 12.660 9.265 -5.990 1.00 60.78 90 CYS A C 1
ATOM 703 O O . CYS A 1 90 ? 13.181 8.488 -6.790 1.00 60.78 90 CYS A O 1
ATOM 705 N N . GLY A 1 91 ? 12.109 8.831 -4.850 1.00 73.88 91 GLY A N 1
ATOM 706 C CA . GLY A 1 91 ? 11.874 7.422 -4.583 1.00 73.88 91 GLY A CA 1
ATOM 707 C C . GLY A 1 91 ? 10.843 6.897 -5.569 1.00 73.88 91 GLY A C 1
ATOM 708 O O . GLY A 1 91 ? 9.817 7.536 -5.794 1.00 73.88 91 GLY A O 1
ATOM 709 N N . ARG A 1 92 ? 11.121 5.740 -6.159 1.00 85.56 92 ARG A N 1
ATOM 710 C CA . AR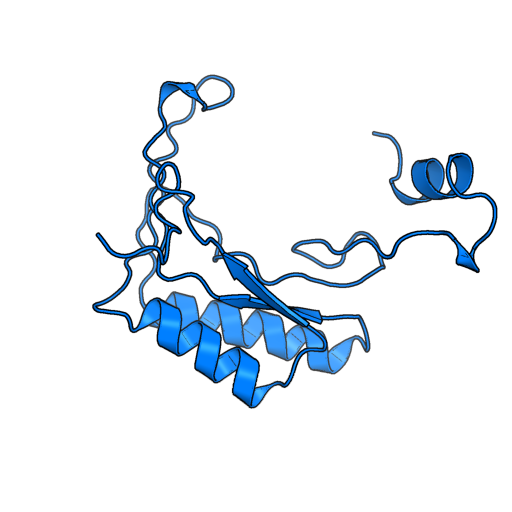G A 1 92 ? 10.222 5.111 -7.115 1.00 85.56 92 ARG A CA 1
ATOM 711 C C . ARG A 1 92 ? 10.026 3.654 -6.751 1.00 85.56 92 ARG A C 1
ATOM 713 O O . ARG A 1 92 ? 10.970 2.939 -6.434 1.00 85.56 92 ARG A O 1
ATOM 720 N N . LEU A 1 93 ? 8.783 3.218 -6.839 1.00 89.94 93 LEU A N 1
ATOM 721 C CA . LEU A 1 93 ? 8.380 1.828 -6.878 1.00 89.94 93 LEU A CA 1
ATOM 722 C C . LEU A 1 93 ? 7.821 1.570 -8.282 1.00 89.94 93 LEU A C 1
ATOM 724 O O . LEU A 1 93 ? 6.739 2.068 -8.597 1.00 89.94 93 LEU A O 1
ATOM 728 N N . PRO A 1 94 ? 8.547 0.838 -9.145 1.00 91.44 94 PRO A N 1
ATOM 729 C CA . PRO A 1 94 ? 8.050 0.521 -10.474 1.00 91.44 94 PRO A CA 1
ATOM 730 C C . PRO A 1 94 ? 6.774 -0.322 -10.404 1.00 91.44 94 PRO A C 1
ATOM 732 O O . PRO A 1 94 ? 6.628 -1.183 -9.537 1.00 91.44 94 PRO A O 1
ATOM 735 N N . GLU A 1 95 ? 5.875 -0.115 -11.359 1.00 93.25 95 GLU A N 1
ATOM 736 C CA . GLU A 1 95 ? 4.641 -0.902 -11.470 1.00 93.25 95 GLU A CA 1
ATOM 737 C C . GLU A 1 95 ? 4.904 -2.341 -11.928 1.00 93.25 95 GLU A C 1
ATOM 739 O O . GLU A 1 95 ? 4.121 -3.241 -11.625 1.00 93.25 95 GLU A O 1
ATOM 744 N N . TYR A 1 96 ? 6.021 -2.555 -12.638 1.00 95.00 96 TYR A N 1
ATOM 745 C CA . TYR A 1 96 ? 6.391 -3.824 -13.271 1.00 95.00 96 TYR A CA 1
ATOM 746 C C . TYR A 1 96 ? 5.248 -4.391 -14.121 1.00 95.00 96 TYR A C 1
ATOM 748 O O . TYR A 1 96 ? 4.813 -5.511 -13.888 1.00 95.00 96 TYR A O 1
ATOM 756 N N . ASP A 1 97 ? 4.730 -3.597 -15.064 1.00 95.00 97 ASP A N 1
ATOM 757 C CA . ASP A 1 97 ? 3.596 -3.971 -15.925 1.00 95.00 97 ASP A CA 1
ATOM 758 C C . ASP A 1 97 ? 2.366 -4.462 -15.127 1.00 95.00 97 ASP A C 1
ATOM 760 O O . ASP A 1 97 ? 1.656 -5.378 -15.533 1.00 95.00 97 ASP A O 1
ATOM 764 N N . GLY A 1 98 ? 2.129 -3.858 -13.955 1.00 95.19 98 GLY A N 1
ATOM 765 C CA . GLY A 1 98 ? 1.037 -4.197 -13.038 1.00 95.19 98 GLY A CA 1
ATOM 766 C C . GLY A 1 98 ? 1.387 -5.241 -11.972 1.00 95.19 98 GLY A C 1
ATOM 767 O O . GLY A 1 98 ? 0.641 -5.388 -11.000 1.00 95.19 98 GLY A O 1
ATOM 768 N N . HIS A 1 99 ? 2.535 -5.919 -12.068 1.00 97.44 99 HIS A N 1
ATOM 769 C CA . HIS A 1 99 ? 2.917 -6.970 -11.121 1.00 97.44 99 HIS A CA 1
ATOM 770 C C . HIS A 1 99 ? 3.103 -6.473 -9.678 1.00 97.44 99 HIS A C 1
ATOM 772 O O . HIS A 1 99 ? 2.911 -7.243 -8.735 1.00 97.44 99 HIS A O 1
ATOM 778 N N . THR A 1 100 ? 3.425 -5.193 -9.464 1.00 95.62 100 THR A N 1
ATOM 779 C CA . THR A 1 100 ? 3.451 -4.604 -8.113 1.00 95.62 100 THR A CA 1
ATOM 780 C C . THR A 1 100 ? 2.060 -4.603 -7.475 1.00 95.62 100 THR A C 1
ATOM 782 O O . THR A 1 100 ? 1.907 -5.019 -6.321 1.00 95.62 100 THR A O 1
ATOM 785 N N . MET A 1 101 ? 1.034 -4.202 -8.233 1.00 96.12 101 MET A N 1
ATOM 786 C CA . MET A 1 101 ? -0.357 -4.218 -7.778 1.00 96.12 101 MET A CA 1
ATOM 787 C C . MET A 1 101 ? -0.834 -5.648 -7.515 1.00 96.12 101 MET A C 1
ATOM 789 O O . MET A 1 101 ? -1.439 -5.924 -6.476 1.00 96.12 101 MET A O 1
ATOM 793 N N . GLU A 1 102 ? -0.530 -6.567 -8.435 1.00 97.94 102 GLU A N 1
ATOM 794 C CA . GLU A 1 102 ? -0.867 -7.989 -8.310 1.00 97.94 102 GLU A CA 1
ATOM 795 C C . GLU A 1 102 ? -0.246 -8.598 -7.051 1.00 97.94 102 GLU A C 1
ATOM 797 O O . GLU A 1 102 ? -0.941 -9.257 -6.278 1.00 97.94 102 GLU A O 1
ATOM 802 N N . ALA A 1 103 ? 1.027 -8.300 -6.769 1.00 96.69 103 ALA A N 1
ATOM 803 C CA . ALA A 1 103 ? 1.704 -8.768 -5.566 1.00 96.69 103 ALA A CA 1
ATOM 804 C C . ALA A 1 103 ? 0.985 -8.323 -4.280 1.00 96.69 103 ALA A C 1
ATOM 806 O O . ALA A 1 103 ? 0.846 -9.121 -3.346 1.00 96.69 103 ALA A O 1
ATOM 807 N N . ALA A 1 104 ? 0.514 -7.072 -4.223 1.00 95.50 104 ALA A N 1
ATOM 808 C CA . ALA A 1 104 ? -0.245 -6.552 -3.087 1.00 95.50 104 ALA A CA 1
ATOM 809 C C . ALA A 1 104 ? -1.618 -7.233 -2.952 1.00 95.50 104 ALA A C 1
ATOM 811 O O . ALA A 1 104 ? -1.981 -7.672 -1.854 1.00 95.50 104 ALA A O 1
ATOM 812 N N . ILE A 1 105 ? -2.345 -7.387 -4.065 1.00 96.56 105 ILE A N 1
ATOM 813 C CA . ILE A 1 105 ? -3.650 -8.063 -4.121 1.00 96.56 105 ILE A CA 1
ATOM 814 C C . ILE A 1 105 ? -3.535 -9.518 -3.662 1.00 96.56 105 ILE A C 1
ATOM 816 O O . ILE A 1 105 ? -4.307 -9.958 -2.809 1.00 96.56 105 ILE A O 1
ATOM 820 N N . ASP A 1 106 ? -2.575 -10.267 -4.198 1.00 96.94 106 ASP A N 1
ATOM 821 C CA . ASP A 1 106 ? -2.415 -11.690 -3.909 1.00 96.94 106 ASP A CA 1
ATOM 822 C C . ASP A 1 106 ? -2.028 -11.926 -2.453 1.00 96.94 106 ASP A C 1
ATOM 824 O O . ASP A 1 106 ? -2.546 -12.836 -1.802 1.00 96.94 106 ASP A O 1
ATOM 828 N N . ARG A 1 107 ? -1.171 -11.064 -1.894 1.00 94.25 107 ARG A N 1
ATOM 829 C CA . ARG A 1 107 ? -0.810 -11.134 -0.475 1.00 94.25 107 ARG A CA 1
ATOM 830 C C . ARG A 1 107 ? -1.987 -10.783 0.431 1.00 94.25 107 ARG A C 1
ATOM 832 O O . ARG A 1 107 ? -2.211 -11.502 1.402 1.00 94.25 107 ARG A O 1
ATOM 839 N N . ALA A 1 108 ? -2.769 -9.756 0.098 1.00 93.25 108 ALA A N 1
ATOM 840 C CA . ALA A 1 108 ? -3.985 -9.433 0.841 1.00 93.25 108 ALA A CA 1
ATOM 841 C C . ALA A 1 108 ? -5.000 -10.589 0.796 1.00 93.25 108 ALA A C 1
ATOM 843 O O . ALA A 1 108 ? -5.520 -10.984 1.835 1.00 93.25 108 ALA A O 1
ATOM 844 N N . LYS A 1 109 ? -5.229 -11.196 -0.377 1.00 94.31 109 LYS A N 1
ATOM 845 C CA . LYS A 1 109 ? -6.112 -12.367 -0.527 1.00 94.31 109 LYS A CA 1
ATOM 846 C C . LYS A 1 109 ? -5.638 -13.571 0.283 1.00 94.31 109 LYS A C 1
ATOM 848 O O . LYS A 1 109 ? -6.457 -14.240 0.903 1.00 94.31 109 LYS A O 1
ATOM 853 N N . LEU A 1 110 ? -4.333 -13.848 0.274 1.00 93.62 110 LEU A N 1
ATOM 854 C CA . LEU A 1 110 ? -3.748 -14.985 0.986 1.00 93.62 110 LEU A CA 1
ATOM 855 C C . LEU A 1 110 ? -3.909 -14.866 2.507 1.00 93.62 110 LEU A C 1
ATOM 857 O O . LEU A 1 110 ? -4.135 -15.872 3.174 1.00 93.62 110 LEU A O 1
ATOM 861 N N . HIS A 1 111 ? -3.761 -13.657 3.050 1.00 90.00 111 HIS A N 1
ATOM 862 C CA . HIS A 1 111 ? -3.740 -13.431 4.496 1.00 90.00 111 HIS A CA 1
ATOM 863 C C . HIS A 1 111 ? -5.070 -12.942 5.079 1.00 90.00 111 HIS A C 1
ATOM 865 O O . HIS A 1 111 ? -5.270 -13.076 6.282 1.00 90.00 111 HIS A O 1
ATOM 871 N N . GLY A 1 112 ? -5.975 -12.407 4.254 1.00 89.75 112 GLY A N 1
ATOM 872 C CA . GLY A 1 112 ? -7.310 -11.974 4.666 1.00 89.75 112 GLY A CA 1
ATOM 873 C C . GLY A 1 112 ? -7.314 -10.919 5.782 1.00 89.75 112 GLY A C 1
ATOM 874 O O . GLY A 1 112 ? -7.931 -11.172 6.816 1.00 89.75 112 GLY A O 1
ATOM 875 N N . PRO A 1 113 ? -6.638 -9.759 5.618 1.00 89.06 113 PRO A N 1
ATOM 876 C CA . PRO A 1 113 ? -6.682 -8.695 6.620 1.00 89.06 113 PRO A CA 1
ATOM 877 C C . PRO A 1 113 ? -8.111 -8.168 6.799 1.00 89.06 113 PRO A C 1
ATOM 879 O O . PRO A 1 113 ? -8.931 -8.247 5.883 1.00 89.06 113 PRO A O 1
ATOM 882 N N . THR A 1 114 ? -8.397 -7.570 7.959 1.00 86.25 114 THR A N 1
ATOM 883 C CA . THR A 1 114 ? -9.727 -7.022 8.278 1.00 86.25 114 THR A CA 1
ATOM 884 C C . THR A 1 114 ? -10.182 -5.981 7.256 1.00 86.25 114 THR A C 1
ATOM 886 O O . THR A 1 114 ? -11.351 -5.950 6.874 1.00 86.25 114 THR A O 1
ATOM 889 N N . PHE A 1 115 ? -9.251 -5.142 6.798 1.00 89.00 115 PHE A N 1
ATOM 890 C CA . PHE A 1 115 ? -9.498 -4.122 5.785 1.00 89.00 115 PHE A CA 1
ATOM 891 C C . PHE A 1 115 ? -8.399 -4.123 4.726 1.00 89.00 115 PHE A C 1
ATOM 893 O O . PHE A 1 115 ? -7.253 -4.489 4.997 1.00 89.00 115 PHE A O 1
ATOM 900 N N . VAL A 1 116 ? -8.749 -3.653 3.529 1.00 92.75 116 VAL A N 1
ATOM 901 C CA . VAL A 1 116 ? -7.804 -3.348 2.453 1.00 92.75 116 VAL A CA 1
ATOM 902 C C . VAL A 1 116 ? -8.105 -1.951 1.920 1.00 92.75 116 VAL A C 1
ATOM 904 O O . VAL A 1 116 ? -9.257 -1.652 1.613 1.00 92.75 116 VAL A O 1
ATOM 907 N N . GLN A 1 117 ? -7.083 -1.106 1.798 1.00 93.12 117 GLN A N 1
ATOM 908 C CA . GLN A 1 117 ? -7.187 0.214 1.175 1.00 93.12 117 GLN A CA 1
ATOM 909 C C . GLN A 1 117 ? -6.559 0.228 -0.215 1.00 93.12 117 GLN A C 1
ATOM 911 O O . GLN A 1 117 ? -5.505 -0.354 -0.443 1.00 93.12 117 GLN A O 1
ATOM 916 N N . LEU A 1 118 ? -7.202 0.936 -1.138 1.00 93.81 118 LEU A N 1
ATOM 917 C CA . LEU A 1 118 ? -6.637 1.258 -2.440 1.00 93.81 118 LEU A CA 1
ATOM 918 C C . LEU A 1 118 ? -5.943 2.621 -2.361 1.00 93.81 118 LEU A C 1
ATOM 920 O O . LEU A 1 118 ? -6.577 3.624 -2.031 1.00 93.81 118 LEU A O 1
ATOM 924 N N . CYS A 1 119 ? -4.648 2.639 -2.641 1.00 92.12 119 CYS A N 1
ATOM 925 C CA . CYS A 1 119 ? -3.781 3.808 -2.580 1.00 92.12 119 CYS A CA 1
ATOM 926 C C . CYS A 1 119 ? -3.268 4.092 -3.994 1.00 92.12 119 CYS A C 1
ATOM 928 O O . CYS A 1 119 ? -2.387 3.381 -4.462 1.00 92.12 119 CYS A O 1
ATOM 930 N N . THR A 1 120 ? -3.805 5.063 -4.718 1.00 92.44 120 THR A N 1
ATOM 931 C CA . THR A 1 120 ? -4.982 5.907 -4.446 1.00 92.44 120 THR A CA 1
ATOM 932 C C . THR A 1 120 ? -5.848 5.967 -5.704 1.00 92.44 120 THR A C 1
ATOM 934 O O . THR A 1 120 ? -5.453 5.475 -6.757 1.00 92.44 120 THR A O 1
ATOM 937 N N . TRP A 1 121 ? -7.043 6.561 -5.628 1.00 93.94 121 TRP A N 1
ATOM 938 C CA . TRP A 1 121 ? -7.814 6.797 -6.851 1.00 93.94 121 TRP A CA 1
ATOM 939 C C . TRP A 1 121 ? -7.047 7.723 -7.809 1.00 93.94 121 TRP A C 1
ATOM 941 O O . TRP A 1 121 ? -6.811 7.337 -8.946 1.00 93.94 121 TRP A O 1
ATOM 951 N N . ASN A 1 122 ? -6.613 8.897 -7.346 1.00 93.19 122 ASN A N 1
ATOM 952 C CA . ASN A 1 122 ? -6.139 9.976 -8.216 1.00 93.19 122 ASN A CA 1
ATOM 953 C C . ASN A 1 122 ? -4.986 10.815 -7.633 1.00 93.19 122 ASN A C 1
ATOM 955 O O . ASN A 1 122 ? -4.866 11.999 -7.954 1.00 93.19 122 ASN A O 1
ATOM 959 N N . ASP A 1 123 ? -4.138 10.243 -6.778 1.00 90.69 123 ASP A N 1
ATOM 960 C CA . ASP A 1 123 ? -2.892 10.906 -6.385 1.00 90.69 123 ASP A CA 1
ATOM 961 C C . ASP A 1 123 ? -1.821 10.713 -7.466 1.00 90.69 123 ASP A C 1
ATOM 963 O O . ASP A 1 123 ? -0.966 9.821 -7.428 1.00 90.69 123 ASP A O 1
ATOM 967 N N . TRP A 1 124 ? -1.927 11.565 -8.482 1.00 87.31 124 TRP A N 1
ATOM 968 C CA . TRP A 1 124 ? -0.978 11.656 -9.585 1.00 87.31 124 TRP A CA 1
ATOM 969 C C . TRP A 1 124 ? 0.370 12.241 -9.155 1.00 87.31 124 TRP A C 1
ATOM 971 O O . TRP A 1 124 ? 1.374 12.001 -9.820 1.00 87.31 124 TRP A O 1
ATOM 981 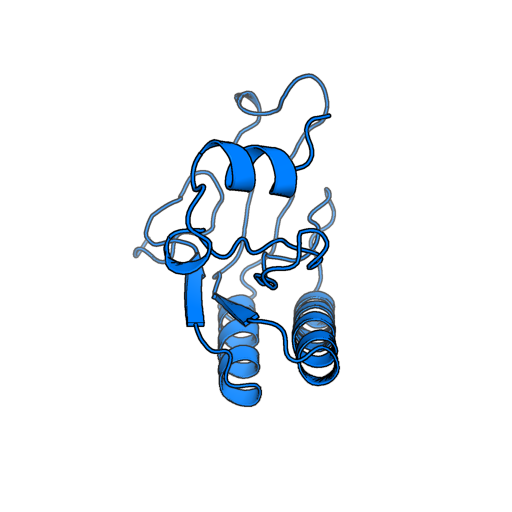N N . GLN A 1 125 ? 0.404 13.001 -8.056 1.00 83.06 125 GLN A N 1
ATOM 982 C CA . GLN A 1 125 ? 1.609 13.685 -7.580 1.00 83.06 125 GLN A CA 1
ATOM 983 C C . GLN A 1 125 ? 2.601 12.701 -6.948 1.00 83.06 125 GLN A C 1
ATOM 985 O O . GLN A 1 125 ? 3.809 12.913 -7.037 1.00 83.06 125 GLN A O 1
ATOM 990 N N . GLU A 1 126 ? 2.087 11.611 -6.376 1.00 83.81 126 GLU A N 1
ATOM 991 C CA . GLU A 1 126 ? 2.871 10.513 -5.800 1.00 83.81 126 GLU A CA 1
ATOM 992 C C . GLU A 1 126 ? 2.958 9.272 -6.710 1.00 83.81 126 GLU A C 1
ATOM 994 O O . GLU A 1 126 ? 3.543 8.253 -6.335 1.00 83.81 126 GLU A O 1
ATOM 999 N N . GLY A 1 127 ? 2.360 9.308 -7.907 1.00 86.12 127 GLY A N 1
ATOM 1000 C CA . GLY A 1 127 ? 2.371 8.174 -8.839 1.00 86.12 127 GLY A CA 1
ATOM 1001 C C . GLY A 1 127 ? 1.693 6.916 -8.282 1.00 86.12 127 GLY A C 1
ATOM 1002 O O . GLY A 1 127 ? 2.099 5.803 -8.611 1.00 86.12 127 GLY A O 1
ATOM 1003 N N . THR A 1 128 ? 0.693 7.087 -7.410 1.00 91.19 128 THR A N 1
ATOM 1004 C CA . THR A 1 128 ? -0.085 5.979 -6.825 1.00 91.19 128 THR A CA 1
ATOM 1005 C C . THR A 1 128 ? -1.483 5.849 -7.435 1.00 91.19 128 THR A C 1
ATOM 1007 O O . THR A 1 128 ? -2.226 4.940 -7.069 1.00 91.19 128 THR A O 1
ATOM 1010 N N . ALA A 1 129 ? -1.866 6.745 -8.349 1.00 93.25 129 ALA A N 1
ATOM 1011 C CA . ALA A 1 129 ? -3.183 6.758 -8.979 1.00 93.25 129 ALA A CA 1
ATOM 1012 C C . ALA A 1 129 ? -3.488 5.456 -9.745 1.00 93.25 129 ALA A C 1
ATOM 1014 O O . ALA A 1 129 ? -2.667 4.969 -10.520 1.00 93.25 129 ALA A O 1
ATOM 1015 N N . VAL A 1 130 ? -4.698 4.921 -9.557 1.00 93.88 130 VAL A N 1
ATOM 1016 C CA . VAL A 1 130 ? -5.269 3.843 -10.392 1.00 93.88 130 VAL A CA 1
ATOM 1017 C C . VAL A 1 130 ? -6.337 4.345 -11.369 1.00 93.88 130 VAL A C 1
ATOM 1019 O O . VAL A 1 130 ? -6.913 3.558 -12.122 1.00 93.88 130 VAL A O 1
ATOM 1022 N N . GLU A 1 131 ? -6.650 5.641 -11.325 1.00 94.94 131 GLU A N 1
ATOM 1023 C CA . GLU A 1 131 ? -7.467 6.310 -12.331 1.00 94.94 131 GLU A CA 1
ATOM 1024 C C . GLU A 1 131 ? -6.844 6.095 -13.728 1.00 94.94 131 GLU A C 1
ATOM 1026 O O . GLU A 1 131 ? -5.624 6.177 -13.869 1.00 94.94 131 GLU A O 1
ATOM 1031 N N . PRO A 1 132 ? -7.640 5.783 -14.769 1.00 92.06 132 PRO A N 1
ATOM 1032 C CA . PRO A 1 132 ? -7.106 5.577 -16.116 1.00 92.06 132 PRO A CA 1
ATOM 1033 C C . PRO A 1 132 ? -6.281 6.774 -16.631 1.00 92.06 132 PRO A C 1
ATOM 1035 O O . PRO A 1 132 ? -6.732 7.915 -16.515 1.00 92.06 132 PRO A O 1
ATOM 1038 N N . SER A 1 133 ? -5.117 6.495 -17.241 1.00 82.81 133 SER A N 1
ATOM 1039 C CA . SER A 1 133 ? -4.207 7.462 -17.898 1.00 82.81 133 SER A CA 1
ATOM 1040 C C . SER A 1 133 ? -4.031 7.218 -19.394 1.00 82.81 133 SER A C 1
ATOM 1042 O O . SER A 1 133 ? -4.357 6.104 -19.867 1.00 82.81 133 SER A O 1
#

Organism: Alexandrium catenella (NCBI:txid2925)

pLDDT: mean 82.27, std 13.7, range [45.62, 97.94]

Sequence (133 aa):
VGDWHEMLRGVFPSEELRPHVLSLDGSISGGRFAWFPKMKPSDPSLADVHGYLQRFYAAEGSTQQLSMGAIWPGFHDFYEEGSCGQQASCGRLPEYDGHTMEAAIDRAKLHGPTFVQLCTWNDWQEGTAVEPS

Foldseek 3Di:
DDQPVVVQCVVPVDPVPRDQDEDCVCPNPQYYEDDQPDFDVDADDLVVLLVSLCVRLVVCVPPVHAYEQEFFQKWAAPDPPPDPPDDDPGTIHHSVVVSSRVSSVVSCVVRVGPHYYQQDCDPVNTNRHPPDD

Radius of gyration: 16.59 Å; chains: 1; bounding box: 33×37×46 Å

Secondary structure (DSSP, 8-state):
---HHHHHHHH--SGGGPPP--BSSSTTSSEEE-PPP--BSB---HHHHHHHHHHHHHHHHHH-PEEEEEE-S-EE---STTSSSS-----EE--TTTHHHHHHHHHHHHH--SEEEES-SS-TTTT---S--